Protein AF-A0A0K1E4A5-F1 (afdb_monomer)

Solvent-accessible surface area (backbone atoms only — not comparable to full-atom values): 5184 Å² total; per-residue (Å²): 135,83,61,29,46,26,27,36,41,40,39,67,23,52,95,78,39,80,80,55,70,67,59,54,50,51,53,53,52,50,23,67,70,48,18,69,24,34,35,41,28,34,67,42,51,52,70,83,59,47,46,62,58,54,53,50,49,64,71,70,34,84,88,52,49,72,46,80,48,69,69,64,57,72,67,62,46,28,60,78,68,69,33,91,38,71,48,81,44,74,115

Nearest PDB structures (foldseek):
  3kzk-assembly1_A  TM=4.840E-01  e=1.020E+00  Xanthomonas campestris pv. campestris str. ATCC 33913
  3m4n-assembly1_A  TM=4.295E-0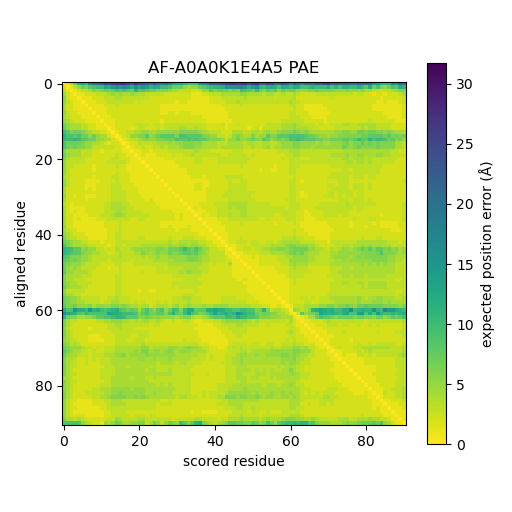1  e=1.163E+00  Xanthomonas campestris pv. campestris
  8pe3-assembly1_A  TM=4.608E-01  e=1.326E+00  Streptococcus thermophilus
  3m5d-assembly1_A  TM=3.747E-01  e=8.382E-01  Xanthomonas campestris pv. campestris
  3m5c-assembly1_A  TM=4.167E-01  e=1.839E+00  Xanthomonas campestris pv. campestris

Mean predicted aligned error: 3.27 Å

pLDDT: mean 92.43, std 4.8, range [66.25, 97.19]

Radius of gyration: 12.21 Å; Cα contacts (8 Å, |Δi|>4): 162; chains: 1; bounding box: 26×26×32 Å

Structure (mmCIF, N/CA/C/O backbone):
data_AF-A0A0K1E4A5-F1
#
_entry.id   AF-A0A0K1E4A5-F1
#
loop_
_atom_site.group_PDB
_atom_site.id
_atom_site.type_symbol
_atom_site.label_atom_id
_atom_site.label_alt_id
_atom_site.label_comp_id
_atom_site.label_asym_id
_atom_site.label_entity_id
_atom_site.label_seq_id
_atom_site.pdbx_PDB_ins_code
_atom_site.Cartn_x
_atom_site.Cartn_y
_atom_site.Cartn_z
_atom_site.occupancy
_atom_site.B_iso_or_equiv
_atom_site.auth_seq_id
_atom_site.auth_comp_id
_atom_site.auth_asym_id
_atom_site.auth_atom_id
_atom_site.pdbx_PDB_model_num
ATOM 1 N N . MET A 1 1 ? -14.073 10.496 14.076 1.00 66.25 1 MET A N 1
ATOM 2 C CA . MET A 1 1 ? -14.022 9.550 12.940 1.00 66.25 1 MET A CA 1
ATOM 3 C C . MET A 1 1 ? -13.451 8.243 13.449 1.00 66.25 1 MET A C 1
ATOM 5 O O . MET A 1 1 ? -12.407 8.275 14.088 1.00 66.25 1 MET A O 1
ATOM 9 N N . GLU A 1 2 ? -14.137 7.128 13.223 1.00 83.94 2 GLU A N 1
ATOM 10 C CA . GLU A 1 2 ? -13.620 5.804 13.574 1.00 83.94 2 GLU A CA 1
ATOM 11 C C . GLU A 1 2 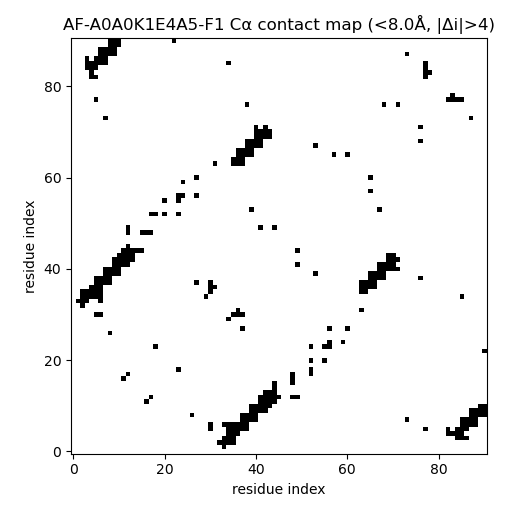? -12.599 5.348 12.521 1.00 83.94 2 GLU A C 1
ATOM 13 O O . GLU A 1 2 ? -12.831 5.512 11.321 1.00 83.94 2 GLU A O 1
ATOM 18 N N . LYS A 1 3 ? -11.453 4.816 12.964 1.00 92.12 3 LYS A N 1
ATOM 19 C CA . LYS A 1 3 ? -10.429 4.282 12.057 1.00 92.12 3 LYS A CA 1
ATOM 20 C C . LYS A 1 3 ? -10.918 2.995 11.400 1.00 92.12 3 LYS A C 1
ATOM 22 O O . LYS A 1 3 ? -11.371 2.092 12.099 1.00 92.12 3 LYS A O 1
ATOM 27 N N . LYS A 1 4 ? -10.722 2.884 10.087 1.00 95.75 4 L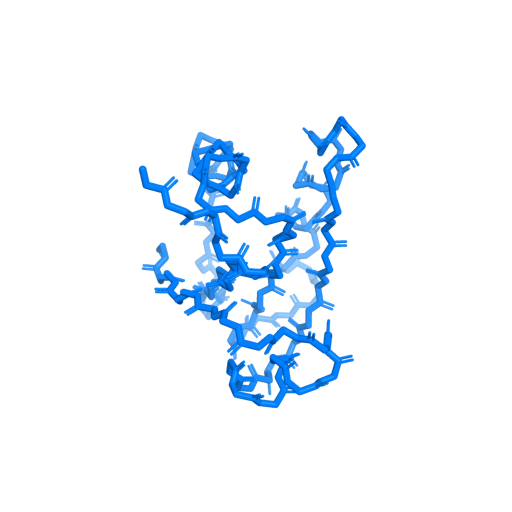YS A N 1
ATOM 28 C CA . LYS A 1 4 ? -10.888 1.635 9.334 1.00 95.75 4 LYS A CA 1
ATOM 29 C C . LYS A 1 4 ? -9.823 0.618 9.743 1.00 95.75 4 LYS A C 1
ATOM 31 O O . LYS A 1 4 ? -8.763 0.983 10.260 1.00 95.75 4 LYS A O 1
ATOM 36 N N . ASP A 1 5 ? -10.062 -0.658 9.477 1.00 96.12 5 ASP A N 1
ATOM 37 C CA . ASP A 1 5 ? -9.037 -1.676 9.716 1.00 96.12 5 ASP A CA 1
ATOM 38 C C . ASP A 1 5 ? -7.862 -1.470 8.756 1.00 96.12 5 ASP A C 1
ATOM 40 O O . ASP A 1 5 ? -6.704 -1.463 9.179 1.00 96.12 5 ASP A O 1
ATOM 44 N N . CYS A 1 6 ? -8.164 -1.216 7.479 1.00 96.75 6 CYS A N 1
ATOM 45 C CA . CYS A 1 6 ? -7.163 -1.109 6.423 1.00 96.75 6 CYS A CA 1
ATOM 46 C C . CYS A 1 6 ? -7.402 0.096 5.512 1.00 96.75 6 CYS A C 1
ATOM 48 O O . CYS A 1 6 ? -8.527 0.379 5.105 1.00 96.75 6 CYS A O 1
ATOM 50 N N . LEU A 1 7 ? -6.321 0.783 5.158 1.00 97.06 7 LEU A N 1
ATOM 51 C CA . LEU A 1 7 ? -6.279 1.676 4.007 1.00 97.06 7 LEU A CA 1
ATOM 52 C C . LEU A 1 7 ? -5.528 0.951 2.895 1.00 97.06 7 LEU A C 1
ATOM 54 O O . LEU A 1 7 ? -4.386 0.547 3.096 1.00 97.06 7 LEU A O 1
ATOM 58 N N . VAL A 1 8 ? -6.163 0.775 1.745 1.00 97.19 8 VAL A N 1
ATOM 59 C CA . VAL A 1 8 ? -5.584 0.131 0.567 1.00 97.19 8 VAL A CA 1
ATOM 60 C C . VAL A 1 8 ? -5.176 1.227 -0.415 1.00 97.19 8 VAL A C 1
ATOM 62 O O . VAL A 1 8 ? -6.030 1.912 -0.971 1.00 97.19 8 VAL A O 1
ATOM 65 N N . ALA A 1 9 ? -3.876 1.417 -0.614 1.00 96.19 9 ALA A N 1
ATOM 66 C CA . ALA A 1 9 ? -3.331 2.370 -1.572 1.00 96.19 9 ALA A CA 1
ATOM 67 C C . ALA A 1 9 ? -2.917 1.640 -2.850 1.00 96.19 9 ALA A C 1
ATOM 69 O O . ALA A 1 9 ? -2.006 0.812 -2.826 1.00 96.19 9 ALA A O 1
ATOM 70 N N . VAL A 1 10 ? -3.591 1.942 -3.957 1.00 95.56 10 VAL A N 1
ATOM 71 C CA . VAL A 1 10 ? -3.371 1.299 -5.254 1.00 95.56 10 VAL A CA 1
ATOM 72 C C . VAL A 1 10 ? -2.538 2.215 -6.138 1.00 95.56 10 VAL A C 1
ATOM 74 O O . VAL A 1 10 ? -3.000 3.263 -6.575 1.00 95.56 10 VAL A O 1
ATOM 77 N N . PHE A 1 11 ? -1.314 1.794 -6.417 1.00 94.75 11 PHE A N 1
ATOM 78 C CA . PHE A 1 11 ? -0.358 2.496 -7.255 1.00 94.75 11 PHE A CA 1
ATOM 79 C C . PHE A 1 11 ? -0.296 1.870 -8.648 1.00 94.75 11 PHE A C 1
ATOM 81 O O . PHE A 1 11 ? -0.271 0.646 -8.811 1.00 94.75 11 PHE A O 1
ATOM 88 N N . ASP A 1 12 ? -0.232 2.726 -9.657 1.00 94.31 12 ASP A N 1
ATOM 89 C CA . ASP A 1 12 ? -0.075 2.363 -11.057 1.00 94.31 12 ASP A CA 1
ATOM 90 C C . ASP A 1 12 ? 1.358 2.698 -11.494 1.00 94.31 12 ASP A C 1
ATOM 92 O O . ASP A 1 12 ? 1.703 3.866 -11.653 1.00 94.31 12 ASP A O 1
ATOM 96 N N . PHE A 1 13 ? 2.205 1.679 -11.655 1.00 91.69 13 PHE A N 1
ATOM 97 C CA . PHE A 1 13 ? 3.574 1.833 -12.168 1.00 91.69 13 PHE A CA 1
ATOM 98 C C . PHE A 1 13 ? 3.677 1.437 -13.650 1.00 91.69 13 PHE A C 1
ATOM 100 O O . PHE A 1 13 ? 4.756 1.111 -14.146 1.00 91.69 13 PHE A O 1
ATOM 107 N N . CYS A 1 14 ? 2.559 1.414 -14.382 1.00 89.44 14 CYS A N 1
ATOM 108 C CA . CYS A 1 14 ? 2.567 1.097 -15.804 1.00 89.44 14 CYS A CA 1
ATOM 109 C C . CYS A 1 14 ? 3.403 2.131 -16.573 1.00 89.44 14 CYS A C 1
ATOM 111 O O . CYS A 1 14 ? 3.402 3.322 -16.255 1.00 89.44 14 CYS A O 1
ATOM 113 N N . ASN A 1 15 ? 4.070 1.683 -17.641 1.00 87.12 15 ASN A N 1
ATOM 114 C CA . ASN A 1 15 ? 4.771 2.546 -18.600 1.00 87.12 15 ASN A CA 1
ATOM 115 C C . ASN A 1 15 ? 5.815 3.491 -17.966 1.00 87.12 15 ASN A C 1
ATOM 117 O O . ASN A 1 15 ? 5.999 4.612 -18.435 1.00 87.12 15 ASN A O 1
ATOM 121 N N . GLY A 1 16 ? 6.482 3.061 -16.889 1.00 80.25 16 GLY A N 1
ATOM 122 C CA . GLY A 1 16 ?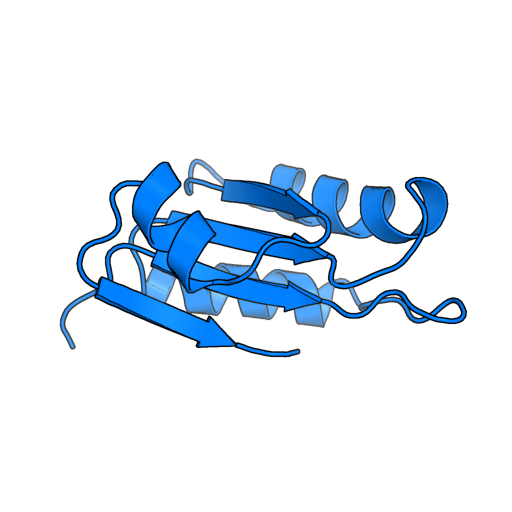 7.515 3.854 -16.214 1.00 80.25 16 GLY A CA 1
ATOM 123 C C . GLY A 1 16 ? 6.975 4.990 -15.340 1.00 80.25 16 GLY A C 1
ATOM 124 O O . GLY A 1 16 ? 7.738 5.873 -14.943 1.00 80.25 16 GLY A O 1
ATOM 125 N N . ARG A 1 17 ? 5.670 4.995 -15.024 1.00 88.88 17 ARG A N 1
ATOM 126 C CA . ARG A 1 17 ? 5.108 5.902 -14.017 1.00 88.88 17 ARG A CA 1
ATOM 127 C C . ARG A 1 17 ? 5.770 5.636 -12.664 1.00 88.88 17 ARG A C 1
ATOM 129 O O . ARG A 1 17 ? 5.936 4.493 -12.251 1.00 88.88 17 ARG A O 1
ATOM 136 N N . ASN A 1 18 ? 6.112 6.714 -11.967 1.00 89.50 18 ASN A N 1
ATOM 137 C CA . ASN A 1 18 ? 6.711 6.661 -10.642 1.00 89.50 18 ASN A CA 1
ATOM 138 C C . ASN A 1 18 ? 6.073 7.715 -9.729 1.00 89.50 18 ASN A C 1
ATOM 140 O O . ASN A 1 18 ? 5.451 8.667 -10.203 1.00 89.50 18 ASN A O 1
ATOM 144 N N . TYR A 1 19 ? 6.234 7.543 -8.423 1.00 92.62 19 TYR A N 1
ATOM 145 C CA . TYR A 1 19 ? 5.604 8.368 -7.400 1.00 92.62 19 TYR A CA 1
ATOM 146 C C . TYR A 1 19 ? 6.661 9.129 -6.606 1.00 92.62 19 TYR A C 1
ATOM 148 O O . TYR A 1 19 ? 7.683 8.567 -6.209 1.00 92.62 19 TYR A O 1
ATOM 156 N N . SER A 1 20 ? 6.423 10.422 -6.377 1.00 93.94 20 SER A N 1
ATOM 157 C CA . SER A 1 20 ? 7.347 11.245 -5.600 1.00 93.94 20 SER A CA 1
ATOM 158 C C . SER A 1 20 ? 7.355 10.815 -4.132 1.00 93.94 20 SER A C 1
ATOM 160 O O . SER A 1 20 ? 6.370 10.293 -3.604 1.00 93.94 20 SER A O 1
ATOM 162 N N . GLN A 1 21 ? 8.464 11.079 -3.444 1.00 93.69 21 GLN A N 1
ATOM 163 C CA . GLN A 1 21 ? 8.583 10.803 -2.011 1.00 93.69 21 GLN A CA 1
ATOM 164 C C . GLN A 1 21 ? 7.511 11.525 -1.182 1.00 93.69 21 GLN A C 1
ATOM 166 O O . GLN A 1 21 ? 7.000 10.954 -0.219 1.00 93.69 21 GLN A O 1
ATOM 171 N N . ASP A 1 22 ? 7.121 12.738 -1.580 1.00 94.19 22 ASP A N 1
ATOM 172 C CA . ASP A 1 22 ? 6.069 13.502 -0.905 1.00 94.19 22 ASP A CA 1
ATOM 173 C C . ASP A 1 22 ? 4.700 12.829 -1.041 1.00 94.19 22 ASP A C 1
ATOM 175 O O . ASP A 1 22 ? 3.963 12.732 -0.058 1.00 94.19 22 ASP A O 1
ATOM 179 N N . THR A 1 23 ? 4.381 12.275 -2.218 1.00 94.56 23 THR A N 1
ATOM 180 C CA . THR A 1 23 ? 3.161 11.476 -2.402 1.00 94.56 23 THR A CA 1
ATOM 181 C C . THR A 1 23 ? 3.177 10.249 -1.494 1.00 94.56 23 THR A C 1
ATOM 183 O O . THR A 1 23 ? 2.202 9.989 -0.793 1.00 94.56 23 THR A O 1
ATOM 186 N N . LEU A 1 24 ? 4.290 9.511 -1.444 1.00 94.75 24 LEU A N 1
ATOM 187 C CA . LEU A 1 24 ? 4.406 8.315 -0.600 1.00 94.75 24 LEU A CA 1
ATOM 188 C C . LEU A 1 24 ? 4.286 8.649 0.900 1.00 94.75 24 LEU A C 1
ATOM 190 O O . LEU A 1 24 ? 3.617 7.928 1.646 1.00 94.75 24 LEU A O 1
ATOM 194 N N . LYS A 1 25 ? 4.868 9.773 1.339 1.00 94.31 25 LYS A N 1
ATOM 195 C CA . LYS A 1 25 ? 4.726 10.301 2.707 1.00 94.31 25 LYS A CA 1
ATOM 196 C C . LYS A 1 25 ? 3.289 10.672 3.040 1.00 94.31 25 LYS A C 1
ATOM 198 O O . LYS A 1 25 ? 2.807 10.340 4.124 1.00 94.31 25 LYS A O 1
ATOM 203 N N . GLU A 1 26 ? 2.592 11.332 2.121 1.00 94.44 26 GLU A N 1
ATOM 204 C CA . GLU A 1 26 ? 1.196 11.709 2.325 1.00 94.44 26 GLU A CA 1
ATOM 205 C C . GLU A 1 26 ? 0.300 10.472 2.469 1.00 94.44 26 GLU A C 1
ATOM 207 O O . GLU A 1 26 ? -0.546 10.433 3.361 1.00 94.44 26 GLU A O 1
ATOM 212 N N . ILE A 1 27 ? 0.539 9.416 1.686 1.00 95.44 27 ILE A N 1
ATOM 213 C CA . ILE A 1 27 ? -0.184 8.141 1.814 1.00 95.44 27 ILE A CA 1
ATOM 214 C C . ILE A 1 27 ? 0.024 7.523 3.199 1.00 95.44 27 ILE A C 1
ATOM 216 O O . ILE A 1 27 ? -0.945 7.122 3.849 1.00 95.44 27 ILE A O 1
ATOM 220 N N . LEU A 1 28 ? 1.262 7.495 3.697 1.00 94.25 28 LEU A N 1
ATOM 221 C CA . LEU A 1 28 ? 1.560 7.030 5.054 1.00 94.25 28 LEU A CA 1
ATOM 222 C C . LEU A 1 28 ? 0.865 7.885 6.123 1.00 94.25 28 LEU A C 1
ATOM 224 O O . LEU A 1 28 ? 0.302 7.347 7.081 1.00 94.25 28 LEU A O 1
ATOM 228 N N . ARG A 1 29 ? 0.858 9.213 5.959 1.00 94.06 29 ARG A N 1
ATOM 229 C CA . ARG A 1 29 ? 0.177 10.138 6.875 1.00 94.06 29 ARG A CA 1
ATOM 230 C C . ARG A 1 29 ? -1.328 9.881 6.898 1.00 94.06 29 ARG A C 1
ATOM 232 O O . ARG A 1 29 ? -1.909 9.759 7.977 1.00 94.06 29 ARG A O 1
ATOM 239 N N . GLN A 1 30 ? -1.951 9.739 5.730 1.00 94.31 30 GLN A N 1
ATOM 240 C CA . GLN A 1 30 ? -3.368 9.403 5.617 1.00 94.31 30 GLN A CA 1
ATOM 241 C C . GLN A 1 30 ? -3.673 8.047 6.246 1.00 94.31 30 GLN A C 1
ATOM 243 O O . GLN A 1 30 ? -4.640 7.943 6.999 1.00 94.31 30 GLN A O 1
ATOM 248 N N . ALA A 1 31 ? -2.832 7.036 6.020 1.00 95.06 31 ALA A N 1
ATOM 249 C CA . ALA A 1 31 ? -3.003 5.715 6.613 1.00 95.06 31 ALA A CA 1
ATOM 250 C C . ALA A 1 31 ? -2.997 5.768 8.140 1.00 95.06 31 ALA A C 1
ATOM 252 O O . ALA A 1 31 ? -3.892 5.213 8.775 1.00 95.06 31 ALA A O 1
ATOM 253 N N . ARG A 1 32 ? -2.056 6.513 8.730 1.00 93.56 32 ARG A N 1
ATOM 254 C CA . ARG A 1 32 ? -1.964 6.697 10.185 1.00 93.56 32 ARG A CA 1
ATOM 255 C C . ARG A 1 32 ? -3.190 7.381 10.783 1.00 93.56 32 ARG A C 1
ATOM 257 O O . ARG A 1 32 ? -3.524 7.110 11.936 1.00 93.56 32 ARG A O 1
ATOM 264 N N . VAL A 1 33 ? -3.864 8.254 10.036 1.00 94.00 33 VAL A N 1
ATOM 265 C CA . VAL A 1 33 ? -5.072 8.953 10.501 1.00 94.00 33 VAL A CA 1
ATOM 266 C C . VAL A 1 33 ? -6.323 8.104 10.288 1.00 94.00 33 VAL A C 1
ATOM 268 O O . VAL A 1 33 ? -7.151 8.000 11.191 1.00 94.00 33 VAL A O 1
ATOM 271 N N . LYS A 1 34 ? -6.457 7.485 9.113 1.00 95.38 34 LYS A N 1
ATOM 272 C CA . LYS A 1 34 ? -7.692 6.839 8.656 1.00 95.38 34 LYS A CA 1
ATOM 273 C C . LYS A 1 34 ? -7.797 5.360 9.021 1.00 95.38 34 LYS A C 1
ATOM 275 O O . LYS A 1 34 ? -8.914 4.861 9.127 1.00 95.38 34 LYS A O 1
ATOM 280 N N . ALA A 1 35 ? -6.677 4.661 9.212 1.00 96.62 35 ALA A N 1
ATOM 281 C CA . ALA A 1 35 ? -6.664 3.209 9.352 1.00 96.62 35 ALA A CA 1
ATOM 282 C C . ALA A 1 35 ? -5.680 2.684 10.411 1.00 96.62 35 ALA A C 1
ATOM 284 O O . ALA A 1 35 ? -4.867 3.417 10.982 1.00 96.62 35 ALA A O 1
ATOM 285 N N . ARG A 1 36 ? -5.786 1.383 10.704 1.00 95.19 36 ARG A N 1
ATOM 286 C CA . ARG A 1 36 ? -4.874 0.649 11.600 1.00 95.19 36 ARG A CA 1
ATOM 287 C C . ARG A 1 36 ? -3.693 0.016 10.855 1.00 95.19 36 ARG A C 1
ATOM 289 O O . ARG A 1 36 ? -2.682 -0.285 11.479 1.00 95.19 36 ARG A O 1
ATOM 296 N N . LYS A 1 37 ? -3.823 -0.174 9.541 1.00 95.19 37 LYS A N 1
ATOM 297 C CA . LYS A 1 37 ? -2.832 -0.793 8.654 1.00 95.19 37 LYS A CA 1
ATOM 298 C C . LYS A 1 37 ? -2.903 -0.169 7.261 1.00 95.19 37 LYS A C 1
ATOM 300 O O . LYS A 1 37 ? -3.995 0.134 6.779 1.00 95.19 37 LYS A O 1
ATOM 305 N N . LEU A 1 38 ? -1.753 -0.006 6.614 1.00 96.38 38 LEU A N 1
ATOM 306 C CA . LEU A 1 38 ? -1.652 0.337 5.195 1.00 96.38 38 LEU A CA 1
ATOM 307 C C . LEU A 1 38 ? -1.392 -0.935 4.394 1.00 96.38 38 LEU A C 1
ATOM 309 O O . LEU A 1 38 ? -0.493 -1.712 4.714 1.00 96.38 38 LEU A O 1
ATOM 313 N N . VAL A 1 39 ? -2.141 -1.118 3.317 1.00 96.50 39 VAL A N 1
ATOM 314 C CA . VAL A 1 39 ? -1.837 -2.114 2.299 1.00 96.50 39 VAL A CA 1
ATOM 315 C C . VAL A 1 39 ? -1.530 -1.394 0.997 1.00 96.50 39 VAL A C 1
ATOM 317 O O . VAL A 1 39 ? -2.370 -0.687 0.455 1.00 96.50 39 VAL A O 1
ATOM 320 N N . VAL A 1 40 ? -0.310 -1.558 0.511 1.00 95.50 40 VAL A N 1
ATOM 321 C CA . VAL A 1 40 ? 0.167 -1.022 -0.759 1.00 95.50 40 VAL A CA 1
ATOM 322 C C . VAL A 1 40 ? -0.083 -2.064 -1.838 1.00 95.50 40 VAL A C 1
ATOM 324 O O . VAL A 1 40 ? 0.279 -3.228 -1.680 1.00 95.50 40 VAL A O 1
ATOM 327 N N . VAL A 1 41 ? -0.676 -1.647 -2.947 1.00 95.50 41 VAL A N 1
ATOM 328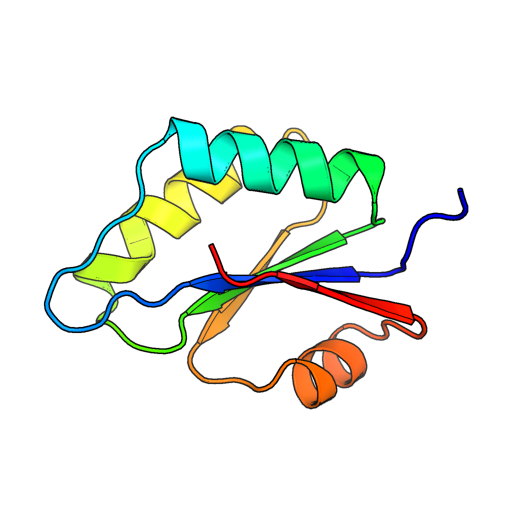 C CA . VAL A 1 41 ? -0.964 -2.518 -4.082 1.00 95.50 41 VAL A CA 1
ATOM 329 C C . VAL A 1 41 ? -0.345 -1.921 -5.321 1.00 95.50 41 VAL A C 1
ATOM 331 O O . VAL A 1 41 ? -0.667 -0.795 -5.681 1.00 95.50 41 VAL A O 1
ATOM 334 N N . SER A 1 42 ? 0.506 -2.673 -6.003 1.00 94.94 42 SER A N 1
ATOM 335 C CA . SER A 1 42 ? 0.933 -2.316 -7.355 1.00 94.94 42 SER A CA 1
ATOM 336 C C . SER A 1 42 ? -0.024 -2.949 -8.368 1.00 94.94 42 SER A C 1
ATOM 338 O O . SER A 1 42 ? -0.120 -4.172 -8.465 1.00 94.94 42 SER A O 1
ATOM 340 N N . ARG A 1 43 ? -0.766 -2.125 -9.119 1.00 93.31 43 ARG A N 1
ATOM 341 C CA . ARG A 1 43 ? -1.681 -2.586 -10.184 1.00 93.31 43 ARG A CA 1
ATOM 342 C C . ARG A 1 43 ? -0.917 -3.174 -11.375 1.00 93.31 43 ARG A C 1
ATOM 344 O O . ARG A 1 43 ? -1.406 -4.074 -12.049 1.00 93.31 43 ARG A O 1
ATOM 351 N N . CYS A 1 44 ? 0.266 -2.647 -11.644 1.00 91.88 44 CYS A N 1
ATOM 352 C CA . CYS A 1 44 ? 1.164 -3.048 -12.720 1.00 91.88 44 CYS A CA 1
ATOM 353 C C . CYS A 1 44 ? 2.568 -2.501 -12.432 1.00 91.88 44 CYS A C 1
ATOM 355 O O . CYS A 1 44 ? 2.759 -1.825 -11.421 1.00 91.88 44 CYS A O 1
ATOM 357 N N . GLY A 1 45 ? 3.521 -2.794 -13.319 1.00 88.38 45 GLY A N 1
ATOM 358 C CA . GLY A 1 45 ? 4.934 -2.430 -13.185 1.00 88.38 45 GLY A CA 1
ATOM 359 C C . GLY A 1 45 ? 5.800 -3.624 -12.795 1.00 88.38 45 GLY A C 1
ATOM 360 O O . GLY A 1 45 ? 5.326 -4.570 -12.163 1.00 88.38 45 GLY A O 1
ATOM 361 N N . GLY A 1 46 ? 7.066 -3.596 -13.208 1.00 88.94 46 GLY A N 1
ATOM 362 C CA . GLY A 1 46 ? 8.034 -4.617 -12.834 1.00 88.94 46 GLY A CA 1
ATOM 363 C C . GLY A 1 46 ? 8.577 -4.390 -11.426 1.00 88.94 46 GLY A C 1
ATOM 364 O O . GLY A 1 46 ? 8.401 -3.332 -10.822 1.00 88.94 46 GLY A O 1
ATOM 365 N N . VAL A 1 47 ? 9.319 -5.371 -10.909 1.00 88.00 47 VAL A N 1
ATOM 366 C CA . VAL A 1 47 ? 10.000 -5.240 -9.610 1.00 88.00 47 VAL A CA 1
ATOM 367 C C . VAL A 1 47 ? 10.893 -3.995 -9.581 1.00 88.00 47 VAL A C 1
ATOM 369 O O . VAL A 1 47 ? 10.913 -3.298 -8.575 1.00 88.00 47 VAL A O 1
ATOM 372 N N . ALA A 1 48 ? 11.577 -3.674 -10.683 1.00 89.56 48 ALA A N 1
ATOM 373 C CA . ALA A 1 48 ? 12.438 -2.495 -10.775 1.00 89.56 48 ALA A CA 1
ATOM 374 C C . ALA A 1 48 ? 11.683 -1.166 -10.573 1.00 89.56 48 ALA A C 1
ATOM 376 O O . ALA A 1 48 ? 12.235 -0.250 -9.966 1.00 89.56 48 ALA A O 1
ATOM 377 N N . ASP A 1 49 ? 10.428 -1.082 -11.021 1.00 90.00 49 ASP A N 1
ATOM 378 C CA . ASP A 1 49 ? 9.602 0.128 -10.924 1.00 90.00 49 ASP A CA 1
ATOM 379 C C . ASP A 1 49 ? 8.949 0.252 -9.540 1.00 90.00 49 ASP A C 1
ATOM 381 O O . ASP A 1 49 ? 8.903 1.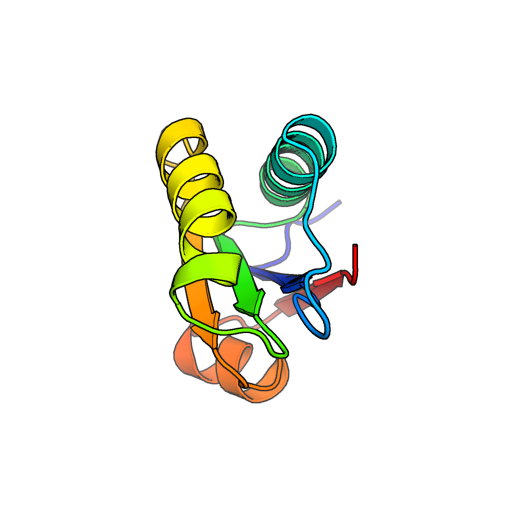326 -8.942 1.00 90.00 49 ASP A O 1
ATOM 385 N N . VAL A 1 50 ? 8.469 -0.875 -9.007 1.00 91.94 50 VAL A N 1
ATOM 386 C CA . VAL A 1 50 ? 7.699 -0.933 -7.756 1.00 91.94 50 VAL A CA 1
ATOM 387 C C . VAL A 1 50 ? 8.606 -0.881 -6.524 1.00 91.94 50 VAL A C 1
ATOM 389 O O . VAL A 1 50 ? 8.271 -0.260 -5.510 1.00 91.94 50 VAL A O 1
ATOM 392 N N . PHE A 1 51 ? 9.761 -1.547 -6.584 1.00 91.38 51 PHE A N 1
ATOM 393 C CA . PHE A 1 51 ? 10.630 -1.749 -5.427 1.00 91.38 51 PHE A CA 1
ATOM 394 C C . PHE A 1 51 ? 11.112 -0.446 -4.769 1.00 91.38 51 PHE A C 1
ATOM 396 O O . PHE A 1 51 ? 11.073 -0.388 -3.537 1.00 91.38 51 PHE A O 1
ATOM 403 N N . PRO A 1 52 ? 11.505 0.616 -5.504 1.00 92.88 52 PRO A N 1
ATOM 404 C CA . PRO A 1 52 ? 11.892 1.885 -4.890 1.00 92.88 52 PRO A CA 1
ATOM 405 C C . PRO A 1 52 ? 10.793 2.487 -4.006 1.00 92.88 52 PRO A C 1
ATOM 407 O O . PRO A 1 52 ? 11.070 2.891 -2.875 1.00 92.88 52 PRO A O 1
ATOM 410 N N . ALA A 1 53 ? 9.543 2.491 -4.477 1.00 92.94 53 ALA A N 1
ATOM 411 C CA . ALA A 1 53 ? 8.415 3.040 -3.730 1.00 92.94 53 ALA A CA 1
ATOM 412 C C . ALA A 1 53 ? 8.085 2.198 -2.489 1.00 92.94 53 ALA A C 1
ATOM 414 O O . ALA A 1 53 ? 7.926 2.742 -1.396 1.00 92.94 53 ALA A O 1
ATOM 415 N N . VAL A 1 54 ? 8.045 0.868 -2.624 1.00 92.00 54 VAL A N 1
ATOM 416 C CA . VAL A 1 54 ? 7.793 -0.038 -1.488 1.00 92.00 54 VAL A CA 1
ATOM 417 C C . VAL A 1 54 ? 8.899 0.072 -0.442 1.00 92.00 54 VAL A C 1
ATOM 419 O O . VAL A 1 54 ? 8.607 0.160 0.750 1.00 92.00 54 VAL A O 1
ATOM 422 N N . ARG A 1 55 ? 10.165 0.122 -0.874 1.00 92.56 55 ARG A N 1
ATOM 423 C CA . ARG A 1 55 ? 11.317 0.300 0.017 1.00 92.56 55 ARG A CA 1
ATOM 424 C C . ARG A 1 55 ? 11.228 1.617 0.780 1.00 92.56 55 ARG A C 1
ATOM 426 O O . ARG A 1 55 ? 11.502 1.636 1.975 1.00 92.56 55 ARG A O 1
ATOM 433 N N . TYR A 1 56 ? 10.842 2.695 0.104 1.00 93.94 56 TYR A N 1
ATOM 434 C CA . TYR A 1 56 ? 10.663 3.994 0.737 1.00 93.94 56 TYR A CA 1
ATOM 435 C C . TYR A 1 56 ? 9.549 3.968 1.791 1.00 93.94 56 TYR A C 1
ATOM 437 O O . TYR A 1 56 ? 9.781 4.344 2.936 1.00 93.94 56 TYR A O 1
ATOM 445 N N . ILE A 1 57 ? 8.367 3.443 1.444 1.00 93.06 57 ILE A N 1
ATOM 446 C CA . ILE A 1 57 ? 7.248 3.315 2.391 1.00 93.06 57 ILE A CA 1
ATOM 447 C C . ILE A 1 57 ? 7.656 2.470 3.605 1.00 93.06 57 ILE A C 1
ATOM 449 O O . ILE A 1 57 ? 7.329 2.825 4.735 1.00 93.06 57 ILE A O 1
ATOM 453 N N . ALA A 1 58 ? 8.371 1.364 3.384 1.00 88.50 58 ALA A N 1
ATOM 454 C CA . ALA A 1 58 ? 8.844 0.496 4.456 1.00 88.50 58 ALA A CA 1
ATOM 455 C C . ALA A 1 58 ? 9.873 1.186 5.366 1.00 88.50 58 ALA A C 1
ATOM 457 O O . ALA A 1 58 ? 9.867 0.934 6.563 1.00 88.50 58 ALA A O 1
ATOM 458 N N . ALA A 1 59 ? 10.728 2.060 4.829 1.00 90.56 59 ALA A N 1
ATOM 459 C CA . ALA A 1 59 ? 11.698 2.814 5.625 1.00 90.56 59 ALA A CA 1
ATOM 460 C C . ALA A 1 59 ? 11.034 3.895 6.500 1.00 90.56 59 ALA A C 1
ATOM 462 O O . ALA A 1 59 ? 11.473 4.144 7.618 1.00 90.56 59 ALA A O 1
ATOM 463 N N . GLU A 1 60 ? 9.957 4.512 6.013 1.00 88.50 60 GLU A N 1
ATOM 464 C CA . GLU A 1 60 ? 9.268 5.622 6.688 1.00 88.50 60 GLU A CA 1
ATOM 465 C C . GLU A 1 60 ? 8.162 5.165 7.662 1.00 88.50 60 GLU A C 1
ATOM 467 O O . GLU A 1 60 ? 7.494 5.991 8.303 1.00 88.50 60 GLU A O 1
ATOM 472 N N . ASN A 1 61 ? 7.906 3.855 7.777 1.00 81.25 61 ASN A N 1
ATOM 473 C CA . ASN A 1 61 ? 6.699 3.367 8.439 1.00 81.25 61 ASN A CA 1
ATOM 474 C C . ASN A 1 61 ? 6.690 3.540 9.969 1.00 81.25 61 ASN A C 1
ATOM 476 O O . ASN A 1 61 ? 5.585 3.594 10.506 1.00 81.25 61 ASN A O 1
ATOM 480 N N . MET A 1 62 ? 7.828 3.754 10.653 1.00 74.12 62 MET A N 1
ATOM 481 C CA . MET A 1 62 ? 7.927 3.983 12.117 1.00 74.12 62 MET A CA 1
ATOM 482 C C . MET A 1 62 ? 6.937 3.106 12.919 1.00 74.12 62 MET A C 1
ATOM 484 O O . MET A 1 62 ? 6.039 3.627 13.578 1.00 74.12 62 MET A O 1
ATOM 488 N N . ASP A 1 63 ? 7.017 1.783 12.754 1.00 83.56 63 ASP A N 1
ATOM 489 C CA . ASP A 1 63 ? 6.152 0.759 13.381 1.00 83.56 63 ASP A CA 1
ATOM 490 C C . ASP A 1 63 ? 4.692 0.677 12.898 1.00 83.56 63 ASP A C 1
ATOM 492 O O . ASP A 1 63 ? 3.943 -0.215 13.306 1.00 83.56 63 ASP A O 1
ATOM 496 N N . PHE A 1 64 ? 4.263 1.544 11.980 1.00 91.81 64 PHE A N 1
ATOM 497 C CA . PHE A 1 64 ? 2.942 1.424 11.371 1.00 91.81 64 PHE A CA 1
ATOM 498 C C . PHE A 1 64 ? 2.874 0.172 10.473 1.00 91.81 64 PHE A C 1
ATOM 500 O O . PHE A 1 64 ? 3.729 0.011 9.593 1.00 91.81 64 PHE A O 1
ATOM 507 N N . PRO A 1 65 ? 1.869 -0.713 10.636 1.00 93.62 65 PRO A N 1
ATOM 508 C CA . PRO A 1 65 ? 1.768 -1.926 9.832 1.00 93.62 65 PRO A CA 1
ATOM 509 C C . PRO A 1 65 ? 1.593 -1.609 8.345 1.00 93.62 65 PRO A C 1
ATOM 511 O O . PRO A 1 65 ? 0.606 -0.985 7.947 1.00 93.62 65 PRO A O 1
ATOM 514 N N . VAL A 1 66 ? 2.537 -2.079 7.528 1.00 94.94 66 VAL A N 1
ATOM 515 C CA . VAL A 1 66 ? 2.491 -1.975 6.066 1.00 94.94 66 VAL A CA 1
ATOM 516 C C . VAL A 1 66 ? 2.592 -3.365 5.445 1.00 94.94 66 VAL A C 1
ATOM 518 O O . VAL A 1 66 ? 3.443 -4.173 5.822 1.00 94.94 66 VAL A O 1
ATOM 521 N N . ARG A 1 67 ? 1.729 -3.643 4.468 1.00 95.12 67 ARG A N 1
ATOM 522 C CA . ARG A 1 67 ? 1.784 -4.836 3.611 1.00 95.12 67 ARG A CA 1
ATOM 523 C C . ARG A 1 67 ? 1.855 -4.422 2.151 1.00 95.12 67 ARG A C 1
ATOM 525 O O . ARG A 1 67 ? 1.341 -3.367 1.801 1.00 95.12 67 ARG A O 1
ATOM 532 N N . HIS A 1 68 ? 2.481 -5.242 1.313 1.00 94.75 68 HIS A N 1
ATOM 533 C CA . HIS A 1 68 ? 2.541 -5.017 -0.128 1.00 94.75 68 HIS A CA 1
ATOM 534 C C . HIS A 1 68 ? 2.016 -6.240 -0.881 1.00 94.75 68 HIS A C 1
ATOM 536 O O . HIS A 1 68 ? 2.443 -7.359 -0.601 1.00 94.75 68 HIS A O 1
ATOM 542 N N . TYR A 1 69 ? 1.138 -6.000 -1.852 1.00 95.50 69 TYR A N 1
ATOM 543 C CA . TYR A 1 69 ? 0.648 -6.989 -2.807 1.00 95.50 69 TYR A CA 1
ATOM 544 C C . TYR A 1 69 ? 0.821 -6.471 -4.237 1.00 95.50 69 TYR A C 1
ATOM 546 O O . TYR A 1 69 ? 0.840 -5.265 -4.485 1.00 95.50 69 TYR A O 1
ATOM 554 N N . HIS A 1 70 ? 0.914 -7.391 -5.191 1.00 94.31 70 HIS A N 1
ATOM 555 C CA . HIS A 1 70 ? 0.959 -7.078 -6.615 1.00 94.31 70 HIS A CA 1
ATOM 556 C C . HIS A 1 70 ? -0.269 -7.672 -7.303 1.00 94.31 70 HIS A C 1
ATOM 558 O O . HIS A 1 70 ? -0.597 -8.830 -7.056 1.00 94.31 70 HIS A O 1
ATOM 564 N N . GLN A 1 71 ? -0.936 -6.880 -8.146 1.00 92.94 71 GLN A N 1
ATOM 565 C CA . GLN A 1 71 ? -2.062 -7.310 -8.986 1.00 92.94 71 GLN A CA 1
ATOM 566 C C . GLN A 1 71 ? -3.185 -8.036 -8.232 1.00 92.94 71 GLN A C 1
ATOM 568 O O . GLN A 1 71 ? -3.784 -8.986 -8.734 1.00 92.94 71 GLN A O 1
ATOM 573 N N . LEU A 1 72 ? -3.495 -7.564 -7.024 1.00 93.88 72 LEU A N 1
ATOM 574 C CA . LEU A 1 72 ? -4.571 -8.110 -6.207 1.00 93.88 72 LEU A CA 1
ATOM 575 C C . LEU A 1 72 ? -5.650 -7.055 -5.968 1.00 93.88 72 LEU A C 1
ATOM 577 O O . LEU A 1 72 ? -5.356 -5.886 -5.728 1.00 93.88 72 LEU A O 1
ATOM 581 N N . ASP A 1 73 ? -6.908 -7.466 -6.058 1.00 92.44 73 ASP A N 1
ATOM 582 C CA . ASP A 1 73 ? -8.054 -6.604 -5.801 1.00 92.44 73 ASP A CA 1
ATOM 583 C C . ASP A 1 73 ? -8.208 -6.292 -4.306 1.00 92.44 73 ASP A C 1
ATOM 585 O O . ASP A 1 73 ? -7.841 -7.080 -3.430 1.00 92.44 73 ASP A O 1
ATOM 589 N N . ALA A 1 74 ? -8.761 -5.113 -4.012 1.00 90.31 74 ALA A N 1
ATOM 590 C CA . ALA A 1 74 ? -8.888 -4.613 -2.646 1.00 90.31 74 ALA A CA 1
ATOM 591 C C . ALA A 1 74 ? -9.759 -5.517 -1.756 1.00 90.31 74 ALA A C 1
ATOM 593 O O . ALA A 1 74 ? -9.509 -5.611 -0.557 1.00 90.31 74 ALA A O 1
ATOM 594 N N . GLU A 1 75 ? -10.744 -6.205 -2.334 1.00 91.75 75 GLU A N 1
ATOM 595 C CA . GLU A 1 75 ? -11.654 -7.108 -1.623 1.00 91.75 75 GLU A CA 1
ATOM 596 C C . GLU A 1 75 ? -10.932 -8.380 -1.168 1.00 91.75 75 GLU A C 1
ATOM 598 O O . GLU A 1 75 ? -10.983 -8.730 0.014 1.00 91.75 75 GLU A O 1
ATOM 603 N N . LYS A 1 76 ? -10.174 -9.033 -2.060 1.00 94.69 76 LYS A N 1
ATOM 604 C CA . LYS A 1 76 ? -9.314 -10.162 -1.674 1.00 94.69 76 LYS A CA 1
ATOM 605 C C . LYS A 1 76 ? -8.243 -9.757 -0.676 1.00 94.69 76 LYS A C 1
ATOM 607 O O . LYS A 1 76 ? -7.980 -10.508 0.260 1.00 94.69 76 LYS A O 1
ATOM 612 N N . ILE A 1 77 ? -7.650 -8.575 -0.835 1.00 94.19 77 ILE A N 1
ATOM 613 C CA . ILE A 1 77 ? -6.702 -8.037 0.145 1.00 94.19 77 ILE A CA 1
ATOM 614 C C . ILE A 1 77 ? -7.367 -7.902 1.510 1.00 94.19 77 ILE A C 1
ATOM 616 O O . ILE A 1 77 ? -6.811 -8.373 2.498 1.00 94.19 77 ILE A O 1
ATOM 620 N N . ALA A 1 78 ? -8.550 -7.286 1.571 1.00 92.31 78 ALA A N 1
ATOM 621 C CA . ALA A 1 78 ? -9.278 -7.107 2.819 1.00 92.31 78 ALA A CA 1
ATOM 622 C C . ALA A 1 78 ? -9.556 -8.4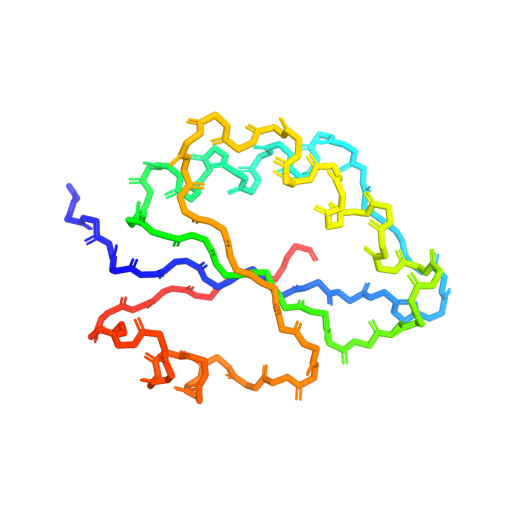56 3.497 1.00 92.31 78 ALA A C 1
ATOM 624 O O . ALA A 1 78 ? -9.354 -8.577 4.704 1.00 92.31 78 ALA A O 1
ATOM 625 N N . ALA A 1 79 ? -9.925 -9.482 2.725 1.00 94.50 79 ALA A N 1
ATOM 626 C CA . ALA A 1 79 ? -10.113 -10.837 3.235 1.00 94.50 79 ALA A CA 1
ATOM 627 C C . ALA A 1 79 ? -8.810 -11.457 3.782 1.00 94.50 79 ALA A C 1
ATOM 629 O O . ALA A 1 79 ? -8.794 -11.914 4.924 1.00 94.50 79 ALA A O 1
ATOM 630 N N . LEU A 1 80 ? -7.707 -11.429 3.021 1.00 95.75 80 LEU A N 1
ATOM 631 C CA . LEU A 1 80 ? -6.404 -11.972 3.451 1.00 95.75 80 LEU A CA 1
ATOM 632 C C . LEU A 1 80 ? -5.869 -11.282 4.709 1.00 95.75 80 LEU A C 1
ATOM 634 O O . LEU A 1 80 ? -5.291 -11.907 5.596 1.00 95.75 80 LEU A O 1
ATOM 638 N N . GLU A 1 81 ? -6.078 -9.974 4.787 1.00 94.69 81 GLU A N 1
ATOM 639 C CA . GLU A 1 81 ? -5.595 -9.124 5.865 1.00 94.69 81 GLU A CA 1
ATOM 640 C C . GLU A 1 81 ? -6.573 -9.033 7.049 1.00 94.69 81 GLU A C 1
ATOM 642 O O . GLU A 1 81 ? -6.294 -8.292 8.000 1.00 94.69 81 GLU A O 1
ATOM 647 N N . ASN A 1 82 ? -7.683 -9.785 7.008 1.00 94.62 82 ASN A N 1
ATOM 648 C CA . ASN A 1 82 ? -8.768 -9.799 7.995 1.00 94.62 82 ASN A CA 1
ATOM 649 C C . ASN A 1 82 ? -9.337 -8.399 8.315 1.00 94.62 82 ASN A C 1
ATOM 651 O O . ASN A 1 82 ? -9.694 -8.099 9.456 1.00 94.62 82 ASN A O 1
ATOM 655 N N . CYS A 1 83 ? -9.414 -7.527 7.310 1.00 94.75 83 CYS A N 1
ATOM 656 C CA . CYS A 1 83 ? -9.983 -6.188 7.420 1.00 94.75 83 CYS A CA 1
ATOM 657 C C . CYS A 1 83 ? -11.511 -6.269 7.281 1.00 94.75 83 CYS A C 1
ATOM 659 O O . CYS A 1 83 ? -12.016 -6.582 6.205 1.00 94.75 83 CYS A O 1
ATOM 661 N N . ARG A 1 84 ? -12.268 -5.947 8.336 1.00 94.06 84 ARG A N 1
ATOM 662 C CA . ARG A 1 84 ? -13.743 -5.882 8.264 1.00 94.06 84 ARG A CA 1
ATOM 663 C C . ARG A 1 84 ? -14.210 -4.599 7.593 1.00 94.06 84 ARG A C 1
ATOM 665 O O . ARG A 1 84 ? -15.243 -4.572 6.935 1.00 94.06 84 ARG A O 1
ATOM 672 N N . THR A 1 85 ? -13.445 -3.527 7.772 1.00 95.81 85 THR A N 1
ATOM 673 C CA . THR A 1 85 ? -13.682 -2.232 7.145 1.00 95.81 85 THR A CA 1
ATOM 674 C C . THR A 1 85 ? -12.414 -1.751 6.451 1.00 95.81 85 THR A C 1
ATOM 676 O O . THR A 1 85 ? -11.328 -1.757 7.034 1.00 95.81 85 THR A O 1
ATOM 679 N N . PHE A 1 86 ? -12.538 -1.312 5.201 1.00 95.62 86 PHE A N 1
ATOM 680 C CA . PHE A 1 86 ? -11.410 -0.782 4.446 1.00 95.62 86 PHE A CA 1
ATOM 681 C C . PHE A 1 86 ? -11.807 0.423 3.593 1.00 95.62 86 PHE A C 1
ATOM 683 O O . PHE A 1 86 ? -12.983 0.640 3.303 1.00 95.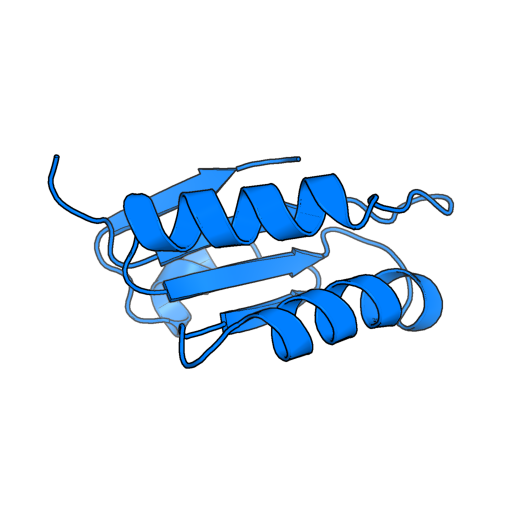62 86 PHE A O 1
ATOM 690 N N . GLU A 1 87 ? -10.812 1.228 3.240 1.00 96.06 87 GLU A N 1
ATOM 691 C CA . GLU A 1 87 ? -10.920 2.347 2.301 1.00 96.06 87 GLU A CA 1
ATOM 692 C C . GLU A 1 87 ? -9.880 2.146 1.199 1.00 96.06 87 GLU A C 1
ATOM 694 O O . GLU A 1 87 ? -8.780 1.670 1.477 1.00 96.06 87 GLU A O 1
ATOM 699 N N . VAL A 1 88 ? -10.223 2.494 -0.040 1.00 96.31 88 VAL A N 1
ATOM 700 C CA . VAL A 1 88 ? -9.320 2.393 -1.191 1.00 96.31 88 VAL A CA 1
ATOM 701 C C . VAL A 1 88 ? -8.979 3.790 -1.685 1.00 96.31 88 VAL A C 1
ATOM 703 O O . VAL A 1 88 ? -9.875 4.607 -1.890 1.00 96.31 88 VAL A O 1
ATOM 706 N N . ILE A 1 89 ? -7.695 4.050 -1.913 1.00 95.69 89 ILE A N 1
ATOM 707 C CA . ILE A 1 89 ? -7.203 5.283 -2.529 1.00 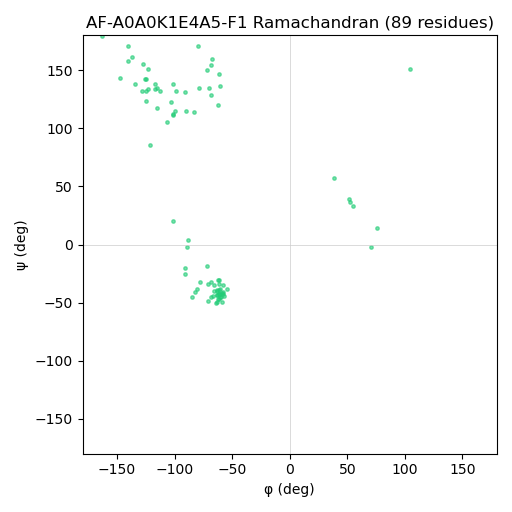95.69 89 ILE A CA 1
ATOM 708 C C . ILE A 1 89 ? -6.328 4.955 -3.738 1.00 95.69 89 ILE A C 1
ATOM 710 O O . ILE A 1 89 ? -5.574 3.984 -3.721 1.00 95.69 89 ILE A O 1
ATOM 714 N N . ASN A 1 90 ? -6.442 5.772 -4.783 1.00 92.25 90 ASN A N 1
ATOM 715 C CA . ASN A 1 90 ? -5.706 5.624 -6.039 1.00 92.25 90 ASN A CA 1
ATOM 716 C C . ASN A 1 90 ? -4.888 6.907 -6.278 1.00 92.25 90 ASN A C 1
ATOM 718 O O . ASN A 1 90 ? -5.424 7.839 -6.882 1.00 92.25 90 ASN A O 1
ATOM 722 N N . PRO A 1 91 ? -3.675 7.012 -5.708 1.00 83.88 91 PRO A N 1
ATOM 723 C CA . PRO A 1 91 ? -2.772 8.139 -5.937 1.00 83.88 91 PRO A CA 1
ATOM 724 C C . PRO A 1 91 ? -2.300 8.289 -7.389 1.00 83.88 91 PRO A C 1
ATOM 726 O O . PRO A 1 91 ? -2.145 7.271 -8.111 1.00 83.88 91 PRO A O 1
#

Foldseek 3Di:
DDAFAEEEEEEECPPNDADDLVRLVVLLVCCVVRHQAYEYEYLDDDCVRVVVSVVSNVVPNPPRHYHYDYNDDPVVVCVVSVTPGYHYDYD

Sequence (91 aa):
MEKKDCLVAVFDFCNGRNYSQDTLKEILRQARVKARKLVVVSRCGGVADVFPAVRYIAAENMDFPVRHYHQLDAEKIAALENCRTFEVINP

Secondary structure (DSSP, 8-state):
-PPEEEEEEEEE-GGG----HHHHHHHHHHHHHHEEEEEEEEEE--HHHHHHHHHHHHHS-TT--EEEEES--HHHHHHHTT-SSEEEE--